Protein AF-A0A9D6M2A0-F1 (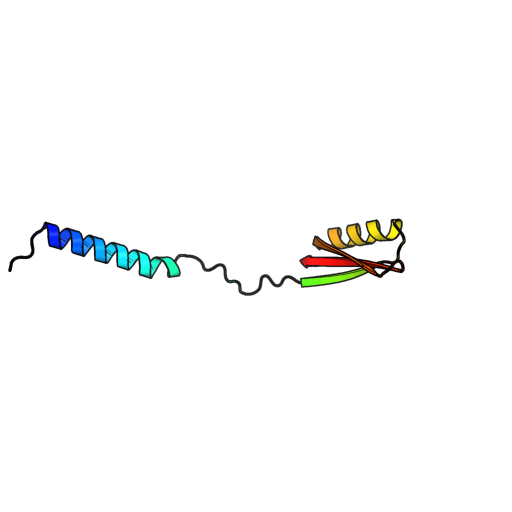afdb_monomer_lite)

Sequence (83 aa):
MQIDKFTKACLLAIVILLTILVVKPVFEARESYAAKTVQYEVVDSTLNPDNANKVLNEQAKNGWELVAVSGDGGYGMHYIFKR

Foldseek 3Di:
DDQDPVNVVVVVVVVVVVVCVVCVVVPPPPPPVPDPPKDKDKDKAFPDPVVVVVVVVVCVVVVWAWDDWDDDPRGIIITMTID

Secondary structure (DSSP, 8-state):
-PPPHHHHHHHHHHHHHHHHHHHHHHHS-----S-----EEEEEEES-HHHHHHHHHHHHHTTPEEEEEEEETTTEEEEEEE-

pLDDT: mean 79.21, std 12.67, range [50.62, 94.44]

Radius of gyration: 28.71 Å; chains: 1; bounding box: 57×17×75 Å

Structure (mmCIF, N/CA/C/O backbone):
data_AF-A0A9D6M2A0-F1
#
_entry.id   AF-A0A9D6M2A0-F1
#
loop_
_at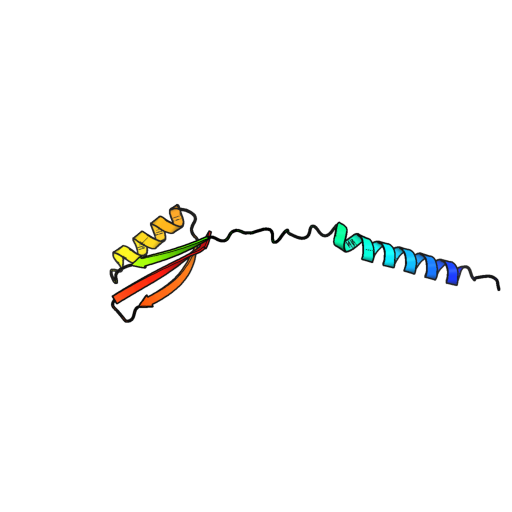om_site.group_PDB
_atom_site.id
_atom_site.type_symbol
_atom_site.label_atom_id
_atom_site.label_alt_id
_atom_site.label_comp_id
_atom_site.label_asym_id
_atom_site.label_entity_id
_atom_site.label_seq_id
_atom_site.pdbx_PDB_ins_code
_atom_site.Cartn_x
_atom_site.Cartn_y
_atom_site.Cartn_z
_atom_site.occupancy
_atom_site.B_iso_or_equiv
_atom_site.auth_seq_id
_atom_site.auth_comp_id
_atom_site.auth_asym_id
_atom_site.auth_atom_id
_atom_site.pdbx_PDB_model_num
ATOM 1 N N . MET A 1 1 ? -29.852 -7.484 53.189 1.00 52.09 1 MET A N 1
ATOM 2 C CA . MET A 1 1 ? -28.752 -6.588 52.778 1.00 52.09 1 MET A CA 1
ATOM 3 C C . MET A 1 1 ? -29.295 -5.689 51.674 1.00 52.09 1 MET A C 1
ATOM 5 O O . MET A 1 1 ? -29.478 -6.161 50.559 1.00 52.09 1 MET A O 1
ATOM 9 N N . GLN A 1 2 ? -29.733 -4.468 52.006 1.00 65.38 2 GLN A N 1
ATOM 10 C CA . GLN A 1 2 ? -30.226 -3.536 50.986 1.00 65.38 2 GLN A CA 1
ATOM 11 C C . GLN A 1 2 ? -29.026 -3.008 50.205 1.00 65.38 2 GLN A C 1
ATOM 13 O O . GLN A 1 2 ? -28.057 -2.552 50.797 1.00 65.38 2 GLN A O 1
ATOM 18 N N . ILE A 1 3 ? -29.076 -3.129 48.883 1.00 68.31 3 ILE A N 1
ATOM 19 C CA . ILE A 1 3 ? -28.036 -2.594 48.008 1.00 68.31 3 ILE A CA 1
ATOM 20 C C . ILE A 1 3 ? -28.218 -1.077 47.970 1.00 68.31 3 ILE A C 1
ATOM 22 O O . ILE A 1 3 ? -29.251 -0.597 47.487 1.00 68.31 3 ILE A O 1
ATOM 26 N N . ASP A 1 4 ? -27.221 -0.348 48.468 1.00 83.88 4 ASP A N 1
ATOM 27 C CA . ASP A 1 4 ? -27.199 1.108 48.450 1.00 83.88 4 ASP A CA 1
ATOM 28 C C . ASP A 1 4 ? -27.366 1.653 47.028 1.00 83.88 4 ASP A C 1
ATOM 30 O O . ASP A 1 4 ? -26.892 1.082 46.039 1.00 83.88 4 ASP A O 1
ATOM 34 N N . LYS A 1 5 ? -28.046 2.799 46.913 1.00 82.12 5 LYS A N 1
ATOM 35 C CA . LYS A 1 5 ? -28.290 3.468 45.622 1.00 82.12 5 LYS A CA 1
ATOM 36 C C . LYS A 1 5 ? -26.980 3.750 44.874 1.00 82.12 5 LYS A C 1
ATOM 38 O O . LYS A 1 5 ? -26.949 3.671 43.649 1.00 82.12 5 LYS A O 1
ATOM 43 N N . PHE A 1 6 ? -25.903 4.002 45.618 1.00 81.62 6 PHE A N 1
ATOM 44 C CA . PHE A 1 6 ? -24.551 4.177 45.095 1.00 81.62 6 PHE A CA 1
ATOM 45 C C . PHE A 1 6 ? -24.013 2.904 44.427 1.00 81.62 6 PHE A C 1
ATOM 47 O O . PHE A 1 6 ? -23.563 2.940 43.284 1.00 81.62 6 PHE A O 1
ATOM 54 N N . THR A 1 7 ? -24.149 1.751 45.084 1.00 86.62 7 THR A N 1
ATOM 55 C CA . THR A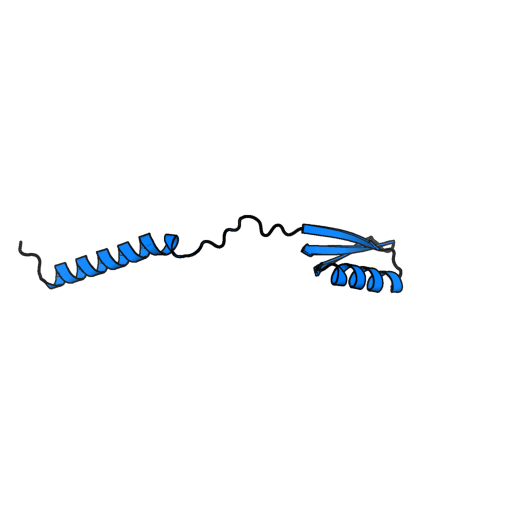 1 7 ? -23.737 0.453 44.533 1.00 86.62 7 THR A CA 1
ATOM 56 C C . THR A 1 7 ? -24.526 0.104 43.272 1.00 86.62 7 THR A C 1
ATOM 58 O O . THR A 1 7 ? -23.949 -0.397 42.308 1.00 86.62 7 THR A O 1
ATOM 61 N N . LYS A 1 8 ? -25.827 0.428 43.228 1.00 87.12 8 LYS A N 1
ATOM 62 C CA . LYS A 1 8 ? -26.639 0.271 42.009 1.00 87.12 8 LYS A CA 1
ATOM 63 C C . LYS A 1 8 ? -26.149 1.162 40.867 1.00 87.12 8 LYS A C 1
ATOM 65 O O . LYS A 1 8 ? -26.076 0.690 39.738 1.00 87.12 8 LYS A O 1
ATOM 70 N N . ALA A 1 9 ? -25.797 2.416 41.152 1.00 89.31 9 ALA A N 1
ATOM 71 C CA . ALA A 1 9 ? -25.275 3.339 40.147 1.00 89.31 9 ALA A CA 1
ATOM 72 C C . ALA A 1 9 ? -23.924 2.866 39.581 1.00 89.31 9 ALA A C 1
ATOM 74 O O . ALA A 1 9 ? -23.742 2.861 38.365 1.00 89.31 9 ALA A O 1
ATOM 75 N N . CYS A 1 10 ? -23.014 2.387 40.437 1.00 88.31 10 CYS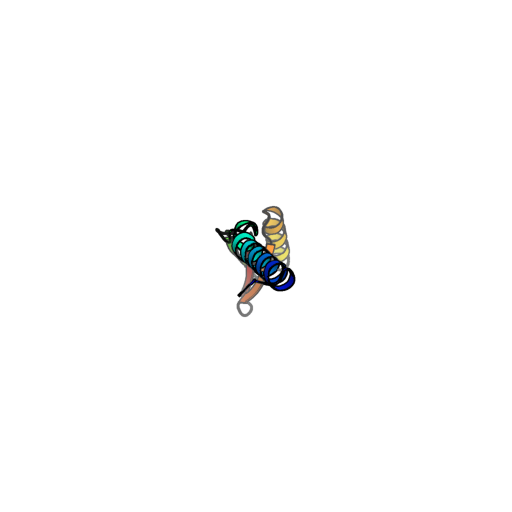 A N 1
ATOM 76 C CA . CYS A 1 10 ? -21.746 1.796 39.999 1.00 88.31 10 CYS A CA 1
ATOM 77 C C . CYS A 1 10 ? -21.951 0.554 39.124 1.00 88.31 10 CYS A C 1
ATOM 79 O O . CYS A 1 10 ? -21.327 0.441 38.072 1.00 88.31 10 CYS A O 1
ATOM 81 N N . LEU A 1 11 ? -22.842 -0.358 39.522 1.00 89.50 11 LEU A N 1
ATOM 82 C CA . LEU A 1 11 ? -23.165 -1.544 38.725 1.00 89.50 11 LEU A CA 1
ATOM 83 C C . LEU A 1 11 ? -23.733 -1.169 37.355 1.00 89.50 11 LEU A C 1
ATOM 85 O O . LEU A 1 11 ? -23.310 -1.729 36.347 1.00 89.50 11 LEU A O 1
ATOM 89 N N . LEU A 1 12 ? -24.641 -0.191 37.308 1.00 92.88 12 LEU A N 1
ATOM 90 C CA . LEU A 1 12 ? -25.213 0.292 36.055 1.00 92.88 12 LEU A CA 1
ATOM 91 C C . LEU A 1 12 ? -24.127 0.861 35.128 1.00 92.88 12 LEU A C 1
ATOM 93 O O . LEU A 1 12 ? -24.091 0.528 33.946 1.00 92.88 12 LEU A O 1
ATOM 97 N N . ALA A 1 13 ? -23.208 1.665 35.669 1.00 91.06 13 ALA A N 1
ATOM 98 C CA . ALA A 1 13 ? -22.098 2.233 34.907 1.00 91.06 13 ALA A CA 1
ATOM 99 C C . ALA A 1 13 ? -21.169 1.147 34.338 1.00 91.06 13 ALA A C 1
ATOM 101 O O . ALA A 1 13 ? -20.798 1.211 33.167 1.00 91.06 13 ALA A O 1
ATOM 102 N N . ILE A 1 14 ? -20.843 0.120 35.130 1.00 93.31 14 ILE A N 1
ATOM 103 C CA . ILE A 1 14 ? -20.018 -1.013 34.683 1.00 93.31 14 ILE A CA 1
ATOM 104 C C . ILE A 1 14 ? -20.711 -1.776 33.549 1.00 93.31 14 ILE A C 1
ATOM 106 O O . ILE A 1 14 ? -20.080 -2.070 32.536 1.00 93.31 14 ILE A O 1
ATOM 110 N N . VAL A 1 15 ? -22.009 -2.060 33.680 1.00 94.44 15 VAL A N 1
ATOM 111 C CA . VAL A 1 15 ? -22.781 -2.757 32.639 1.00 94.44 15 VAL A CA 1
ATOM 112 C C . VAL A 1 15 ? -22.803 -1.954 31.338 1.00 94.44 15 VAL A C 1
ATOM 114 O O . VAL A 1 15 ? -22.593 -2.520 30.265 1.00 94.44 15 VAL A O 1
ATOM 117 N N . ILE A 1 16 ? -22.990 -0.634 31.414 1.00 92.81 16 ILE A N 1
ATOM 118 C CA . ILE A 1 16 ? -22.969 0.245 30.237 1.00 92.81 16 ILE A CA 1
ATOM 119 C C . ILE A 1 16 ? -21.588 0.224 29.568 1.00 92.81 16 ILE A C 1
ATOM 121 O O . ILE A 1 16 ? -21.502 0.021 28.358 1.00 92.81 16 ILE A O 1
ATOM 125 N N . LEU A 1 17 ? -20.507 0.364 30.341 1.00 90.88 17 LEU A N 1
ATOM 126 C CA . LEU A 1 17 ? -19.136 0.328 29.819 1.00 90.88 17 LEU A CA 1
ATOM 127 C C . LEU A 1 17 ? -18.807 -1.008 29.140 1.00 90.88 17 LEU A C 1
ATOM 129 O O . LEU A 1 17 ? -18.236 -1.021 28.050 1.00 90.88 17 LEU A O 1
ATOM 133 N N . LEU A 1 18 ? -19.211 -2.126 29.747 1.00 89.06 18 LEU A N 1
ATOM 134 C CA . LEU A 1 18 ? -19.040 -3.459 29.164 1.00 89.06 18 LEU A CA 1
ATOM 135 C C . LEU A 1 18 ? -19.826 -3.611 27.861 1.00 89.06 18 LEU A C 1
ATOM 137 O O . LEU A 1 18 ? -19.303 -4.147 26.887 1.00 89.06 18 LEU A O 1
ATOM 141 N N . THR A 1 19 ? -21.052 -3.093 27.818 1.00 88.50 19 THR A N 1
ATOM 142 C CA . THR A 1 19 ? -21.883 -3.128 26.608 1.00 88.50 19 THR A CA 1
ATOM 143 C C . THR A 1 19 ? -21.215 -2.352 25.473 1.00 88.50 19 THR A C 1
ATOM 145 O O . THR A 1 19 ? -21.121 -2.857 24.359 1.00 88.50 19 THR A O 1
ATOM 148 N N . ILE A 1 20 ? -20.667 -1.167 25.759 1.00 86.19 20 ILE A N 1
ATOM 149 C CA . ILE A 1 20 ? -19.927 -0.367 24.773 1.00 86.19 20 ILE A CA 1
ATOM 150 C C . ILE A 1 20 ? -18.692 -1.126 24.271 1.00 86.19 20 ILE A C 1
ATOM 152 O O . ILE A 1 20 ? -18.461 -1.162 23.067 1.00 86.19 20 ILE A O 1
ATOM 156 N N . LEU A 1 21 ? -17.924 -1.770 25.156 1.00 83.31 21 LEU A N 1
ATOM 157 C CA . LEU A 1 21 ? -16.736 -2.550 24.780 1.00 83.31 21 LEU A CA 1
ATOM 158 C C . LEU A 1 21 ? -17.061 -3.735 23.862 1.00 83.31 21 LEU A C 1
ATOM 160 O O . LEU A 1 21 ? -16.325 -3.976 22.909 1.00 83.31 21 LEU A O 1
ATOM 164 N N . VAL A 1 22 ? -18.159 -4.451 24.121 1.00 83.00 22 VAL A N 1
ATOM 165 C CA . VAL A 1 22 ? -18.610 -5.582 23.287 1.00 83.00 22 VAL A CA 1
ATOM 166 C C . VAL A 1 22 ? -19.103 -5.110 21.919 1.00 83.00 22 VAL A C 1
ATOM 168 O O . VAL A 1 22 ? -18.914 -5.789 20.914 1.00 83.00 22 VAL A O 1
ATOM 171 N N . VAL A 1 23 ? -19.720 -3.934 21.873 1.00 80.56 23 VAL A N 1
ATOM 172 C CA . VAL A 1 23 ? -20.362 -3.390 20.676 1.00 80.56 23 VAL A CA 1
ATOM 173 C C . VAL A 1 23 ? -19.381 -2.605 19.784 1.00 80.56 23 VAL A C 1
ATOM 175 O O . VAL A 1 23 ? -19.531 -2.586 18.563 1.00 80.56 23 VAL A O 1
ATOM 178 N N . LYS A 1 24 ? -18.318 -2.020 20.352 1.00 71.69 24 LYS A N 1
ATOM 179 C CA . LYS A 1 24 ? -17.258 -1.292 19.628 1.00 71.69 24 LYS A CA 1
ATOM 180 C C . LYS A 1 24 ? -16.638 -2.069 18.449 1.00 71.69 24 LYS A C 1
ATOM 182 O O . LYS A 1 24 ? -16.607 -1.502 17.361 1.00 71.69 24 LYS A O 1
ATOM 187 N N . PRO A 1 25 ? -16.214 -3.345 18.576 1.00 67.56 25 PRO A N 1
ATOM 188 C CA . PRO A 1 25 ? -15.622 -4.089 17.458 1.00 67.56 25 PRO A CA 1
ATOM 189 C C . PRO A 1 25 ? -16.616 -4.450 16.341 1.00 67.56 25 PRO A C 1
ATOM 191 O O . PRO A 1 25 ? -16.186 -4.919 15.292 1.00 67.56 25 PRO A O 1
ATOM 194 N N . VAL A 1 26 ? -17.925 -4.267 16.559 1.00 69.19 26 VAL A N 1
ATOM 195 C CA . VAL A 1 26 ? -18.970 -4.466 15.539 1.00 69.19 26 VAL A CA 1
ATOM 196 C C . VAL A 1 26 ? -19.171 -3.200 14.698 1.00 69.19 26 VAL A C 1
ATOM 198 O O . VAL A 1 26 ? -19.514 -3.294 13.523 1.00 69.19 26 VAL A O 1
ATOM 201 N N . PHE A 1 27 ? -18.948 -2.020 15.286 1.00 62.94 27 PHE A N 1
ATOM 202 C CA . PHE A 1 27 ? -19.113 -0.725 14.615 1.00 62.94 27 PHE A CA 1
ATOM 203 C C . PHE A 1 27 ? -17.816 -0.110 14.107 1.00 62.94 27 PHE A C 1
ATOM 205 O O . PHE A 1 27 ? -17.855 0.761 13.239 1.00 62.94 27 PHE A O 1
ATOM 212 N N . GLU A 1 28 ? -16.666 -0.561 14.604 1.00 59.06 28 GLU A N 1
ATOM 213 C CA . GLU A 1 28 ? -15.431 -0.401 13.858 1.00 59.06 28 GLU A CA 1
ATOM 214 C C . GLU A 1 28 ? -15.607 -1.229 12.591 1.00 59.06 28 GLU A C 1
ATOM 216 O O . GLU A 1 28 ? -15.528 -2.458 12.622 1.00 59.06 28 GLU A O 1
ATOM 221 N N . ALA A 1 29 ? -15.918 -0.547 11.483 1.00 54.66 29 ALA A N 1
ATOM 222 C CA . ALA A 1 29 ? -15.701 -1.081 10.157 1.00 54.66 29 ALA A CA 1
ATOM 223 C C . ALA A 1 29 ? -14.260 -1.580 10.167 1.00 54.66 29 ALA A C 1
ATOM 225 O O . ALA A 1 29 ? -13.320 -0.795 10.057 1.00 54.66 29 ALA A O 1
ATOM 226 N N . ARG A 1 30 ? -14.077 -2.884 10.399 1.00 53.59 30 ARG A N 1
ATOM 227 C CA . ARG A 1 30 ? -12.839 -3.551 10.051 1.00 53.59 30 ARG A CA 1
ATOM 228 C C . ARG A 1 30 ? -12.678 -3.175 8.601 1.00 53.59 30 ARG A C 1
ATOM 230 O O . ARG A 1 30 ? -13.470 -3.643 7.783 1.00 53.59 30 ARG A O 1
ATOM 237 N N . GLU A 1 31 ? -11.730 -2.291 8.300 1.00 51.34 31 GLU A N 1
ATOM 238 C CA . GLU A 1 31 ? -11.255 -2.179 6.938 1.00 51.34 31 GLU A CA 1
ATOM 239 C C . GLU A 1 31 ? -10.950 -3.611 6.556 1.00 51.34 31 GLU A C 1
ATOM 241 O O . GLU A 1 31 ? -10.114 -4.282 7.173 1.00 51.34 31 GLU A O 1
ATOM 246 N N . SER A 1 32 ? -11.782 -4.154 5.674 1.00 50.62 32 SER A N 1
ATOM 247 C CA . SER A 1 32 ? -11.566 -5.494 5.220 1.00 50.62 32 SER A CA 1
ATOM 248 C C . SER A 1 32 ? -10.229 -5.397 4.512 1.00 50.62 32 SER A C 1
ATOM 250 O O . SER A 1 32 ? -10.156 -4.923 3.384 1.00 50.62 32 SER A O 1
ATOM 252 N N . TYR A 1 33 ? -9.179 -5.919 5.138 1.00 53.25 33 TYR A N 1
ATOM 253 C CA . TYR A 1 33 ? -7.954 -6.338 4.464 1.00 53.25 33 TYR A CA 1
ATOM 254 C C . TYR A 1 33 ? -8.246 -7.454 3.434 1.00 53.25 33 TYR A C 1
ATOM 256 O O . TYR A 1 33 ? -7.348 -8.197 3.049 1.00 53.25 33 TYR A O 1
ATOM 264 N N . ALA A 1 34 ? -9.504 -7.611 2.997 1.00 52.53 34 ALA A N 1
ATOM 265 C CA . ALA A 1 34 ? -9.911 -8.322 1.809 1.00 52.53 34 ALA A CA 1
ATOM 266 C C . ALA A 1 34 ? -9.294 -7.592 0.615 1.00 52.53 34 ALA A C 1
ATOM 268 O O . ALA A 1 34 ? -9.902 -6.732 -0.009 1.00 52.53 34 ALA A O 1
ATOM 269 N N . ALA A 1 35 ? -8.028 -7.932 0.390 1.00 57.81 35 ALA A N 1
ATOM 270 C CA . ALA A 1 35 ? -7.264 -7.693 -0.808 1.00 57.81 35 ALA A CA 1
ATOM 271 C C . ALA A 1 35 ? -7.389 -6.260 -1.339 1.00 57.81 35 ALA A C 1
ATOM 273 O O . ALA A 1 35 ? -8.027 -5.997 -2.357 1.00 57.81 35 ALA A O 1
ATOM 274 N N . LYS A 1 36 ? -6.630 -5.338 -0.737 1.00 55.53 36 LYS A N 1
ATOM 275 C CA . LYS A 1 36 ? -5.977 -4.349 -1.593 1.00 55.53 36 LYS A CA 1
ATOM 276 C C . LYS A 1 36 ? -5.032 -5.177 -2.468 1.00 55.53 36 LYS A C 1
ATOM 278 O O . LYS A 1 36 ? -3.949 -5.535 -2.014 1.00 55.53 36 LYS A O 1
ATOM 283 N N . THR A 1 37 ? -5.519 -5.653 -3.616 1.00 64.81 37 THR A N 1
ATOM 284 C CA . THR A 1 37 ? -4.761 -6.505 -4.537 1.00 64.81 37 THR A CA 1
ATOM 285 C C . THR A 1 37 ? -3.692 -5.632 -5.165 1.00 64.81 37 THR A C 1
ATOM 287 O O . THR A 1 37 ? -3.862 -5.157 -6.281 1.00 64.81 37 THR A O 1
ATOM 290 N N . VAL A 1 38 ? -2.634 -5.365 -4.400 1.00 76.50 38 VAL A N 1
ATOM 291 C CA . VAL A 1 38 ? -1.480 -4.622 -4.878 1.00 76.50 38 VAL A CA 1
ATOM 292 C C . VAL A 1 38 ? -0.809 -5.513 -5.906 1.00 76.50 38 VAL A C 1
ATOM 294 O O . VAL A 1 38 ? -0.272 -6.571 -5.572 1.00 76.50 38 VAL A O 1
ATOM 297 N N . GLN A 1 39 ? -0.915 -5.126 -7.166 1.00 85.25 39 GLN A N 1
ATOM 298 C CA . GLN A 1 39 ? -0.223 -5.805 -8.246 1.00 85.25 39 GLN A CA 1
ATOM 299 C C . GLN A 1 39 ? 1.170 -5.211 -8.336 1.00 85.25 39 GLN A C 1
ATOM 301 O O . GLN A 1 39 ? 1.321 -3.998 -8.216 1.00 85.25 39 GLN A O 1
ATOM 306 N N . TYR A 1 40 ? 2.169 -6.062 -8.539 1.00 87.75 40 TYR A N 1
ATOM 307 C CA . TYR A 1 40 ? 3.546 -5.641 -8.747 1.00 87.75 40 TYR A CA 1
ATOM 308 C C . TYR A 1 40 ? 3.966 -5.970 -10.172 1.00 87.75 40 TYR A C 1
ATOM 310 O O . TYR A 1 40 ? 3.651 -7.048 -10.677 1.00 87.75 40 TYR A O 1
ATOM 318 N N . GLU A 1 41 ? 4.691 -5.053 -10.796 1.00 86.94 41 GLU A N 1
ATOM 319 C CA . GLU A 1 41 ? 5.300 -5.252 -12.108 1.00 86.94 41 GLU A CA 1
ATOM 320 C C . GLU A 1 41 ? 6.791 -4.929 -12.017 1.00 86.94 41 GLU A C 1
ATOM 322 O O . GLU A 1 41 ? 7.180 -3.947 -11.384 1.00 86.94 41 GLU A O 1
ATOM 327 N N . VAL A 1 42 ? 7.623 -5.772 -12.629 1.00 88.12 42 VAL A N 1
ATOM 328 C CA . VAL A 1 42 ? 9.067 -5.553 -12.743 1.00 88.12 42 VAL A CA 1
ATOM 329 C C . VAL A 1 42 ? 9.379 -5.304 -14.209 1.00 88.12 42 VAL A C 1
ATOM 331 O O . VAL A 1 42 ? 9.024 -6.117 -15.060 1.00 88.12 42 VAL A O 1
ATOM 334 N N . VAL A 1 43 ? 10.018 -4.173 -14.497 1.00 87.19 43 VAL A N 1
ATOM 335 C CA . VAL A 1 43 ? 10.409 -3.785 -15.852 1.00 87.19 43 VAL A CA 1
ATOM 336 C C . VAL A 1 43 ? 11.921 -3.669 -15.926 1.00 87.19 43 VAL A C 1
ATOM 338 O O . VAL A 1 43 ? 12.525 -2.865 -15.213 1.00 87.19 43 VAL A O 1
ATOM 341 N N . ASP A 1 44 ? 12.512 -4.436 -16.834 1.00 84.88 44 ASP A N 1
ATOM 342 C CA . ASP A 1 44 ? 13.945 -4.421 -17.095 1.00 84.88 44 ASP A CA 1
ATOM 343 C C . ASP A 1 44 ? 14.263 -3.356 -18.148 1.00 84.88 44 ASP A C 1
ATOM 345 O O . ASP A 1 44 ? 13.685 -3.333 -19.236 1.00 84.88 44 ASP A O 1
ATOM 349 N N . SER A 1 45 ? 15.205 -2.470 -17.841 1.00 78.31 45 SER A N 1
ATOM 350 C CA . SER A 1 45 ? 15.742 -1.487 -18.776 1.00 78.31 45 SER A CA 1
ATOM 351 C C . SER A 1 45 ? 17.234 -1.693 -18.947 1.00 78.31 45 SER A C 1
ATOM 353 O O . SER A 1 45 ? 17.984 -1.839 -17.982 1.00 78.31 45 SER A O 1
ATOM 355 N N . THR A 1 46 ? 17.696 -1.597 -20.187 1.00 72.38 46 THR A N 1
ATOM 356 C CA . THR A 1 46 ? 19.120 -1.424 -20.479 1.00 72.38 46 THR A CA 1
ATOM 357 C C . THR A 1 46 ? 19.618 -0.079 -19.937 1.00 72.38 46 THR A C 1
ATOM 359 O O . THR A 1 46 ? 18.827 0.848 -19.731 1.00 72.38 46 THR A O 1
ATOM 362 N N . LEU A 1 47 ? 20.931 0.038 -19.701 1.00 64.62 47 LEU A N 1
ATOM 363 C CA . LEU A 1 47 ? 21.632 1.252 -19.239 1.00 64.62 47 LEU A CA 1
ATOM 364 C C . LEU A 1 47 ? 21.670 2.361 -20.306 1.00 64.62 47 LEU A C 1
ATOM 366 O O . LEU A 1 47 ? 22.724 2.865 -20.681 1.00 64.62 47 LEU A O 1
ATOM 370 N N . ASN A 1 48 ? 20.505 2.744 -20.815 1.00 68.12 48 ASN A N 1
ATOM 371 C CA . ASN A 1 48 ? 20.342 3.940 -21.617 1.00 68.12 48 ASN A CA 1
ATOM 372 C C . ASN A 1 48 ? 19.497 4.948 -20.815 1.00 68.12 48 ASN A C 1
ATOM 374 O O . ASN A 1 48 ? 18.325 4.665 -20.548 1.00 68.12 48 ASN A O 1
ATOM 378 N N . PRO A 1 49 ? 20.052 6.105 -20.412 1.00 65.31 49 PRO A N 1
ATOM 379 C CA . PRO A 1 49 ? 19.321 7.102 -19.628 1.00 65.31 49 PRO A CA 1
ATOM 380 C C . PRO A 1 49 ? 18.060 7.626 -20.336 1.00 65.31 49 PRO A C 1
ATOM 382 O O . PRO A 1 49 ? 17.079 7.950 -19.664 1.00 65.31 49 PRO A O 1
ATOM 385 N N . ASP A 1 50 ? 18.028 7.626 -21.672 1.00 73.56 50 ASP A N 1
ATOM 386 C CA . ASP A 1 50 ? 16.837 8.018 -22.436 1.00 73.56 50 ASP A CA 1
ATOM 387 C C . ASP A 1 50 ? 15.703 6.980 -22.328 1.00 73.56 50 ASP A C 1
ATOM 389 O O . ASP A 1 50 ? 14.521 7.332 -22.361 1.00 73.56 50 ASP A O 1
ATOM 393 N N . ASN A 1 51 ? 16.043 5.702 -22.119 1.00 76.81 51 ASN A N 1
ATOM 394 C CA . ASN A 1 51 ? 15.059 4.637 -21.913 1.00 76.81 51 ASN A CA 1
ATOM 395 C C . ASN A 1 51 ? 14.449 4.678 -20.509 1.00 76.81 51 ASN A C 1
ATOM 397 O O . ASN A 1 51 ? 13.255 4.426 -20.365 1.00 76.81 51 ASN A O 1
ATOM 401 N N . ALA A 1 52 ? 15.228 5.046 -19.488 1.00 79.25 52 ALA A N 1
ATOM 402 C CA . ALA A 1 52 ? 14.750 5.122 -18.107 1.00 79.25 52 ALA A CA 1
ATOM 403 C C . ALA A 1 52 ? 13.557 6.082 -17.964 1.00 79.25 52 ALA A C 1
ATOM 405 O O . ALA A 1 52 ? 12.506 5.717 -17.438 1.00 79.25 52 ALA A O 1
ATOM 406 N N . ASN A 1 53 ? 13.690 7.299 -18.502 1.00 84.44 53 ASN A N 1
ATOM 407 C CA . ASN A 1 53 ? 12.625 8.302 -18.452 1.00 84.44 53 ASN A CA 1
ATOM 408 C C . ASN A 1 53 ? 11.387 7.869 -19.243 1.00 84.44 53 ASN A C 1
ATOM 410 O O . ASN A 1 53 ? 10.260 8.149 -18.837 1.00 84.44 53 ASN A O 1
ATOM 414 N N . LYS A 1 54 ? 11.582 7.163 -20.361 1.00 87.50 54 LYS A N 1
ATOM 415 C CA . LYS A 1 54 ? 10.483 6.625 -21.161 1.00 87.50 54 LYS A CA 1
ATOM 416 C C . LYS A 1 54 ? 9.687 5.571 -20.386 1.00 87.50 54 LYS A C 1
ATOM 418 O O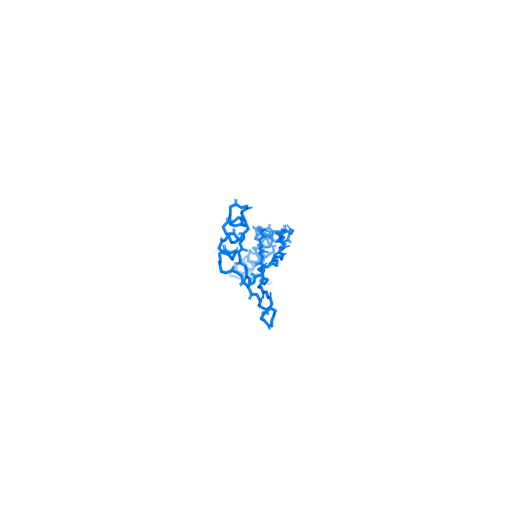 . LYS A 1 54 ? 8.469 5.695 -20.308 1.00 87.50 54 LYS A O 1
ATOM 423 N N . VAL A 1 55 ? 10.363 4.603 -19.761 1.00 87.75 55 VAL A N 1
ATOM 424 C CA . VAL A 1 55 ? 9.728 3.546 -18.951 1.00 87.75 55 VAL A CA 1
ATOM 425 C C . VAL A 1 55 ? 8.945 4.144 -17.781 1.00 87.75 55 VAL A C 1
ATOM 427 O O . VAL A 1 55 ? 7.790 3.786 -17.564 1.00 87.75 55 VAL A O 1
ATOM 430 N N . LEU A 1 56 ? 9.538 5.101 -17.061 1.00 87.56 56 LEU A N 1
ATOM 431 C CA . LEU A 1 56 ? 8.874 5.771 -15.941 1.00 87.56 56 LEU A CA 1
ATOM 432 C C . LEU A 1 56 ? 7.626 6.543 -16.388 1.00 87.56 56 LEU A C 1
ATOM 434 O O . LEU A 1 56 ? 6.581 6.438 -15.749 1.00 87.56 56 LEU A O 1
ATOM 438 N N . ASN A 1 57 ? 7.711 7.279 -17.499 1.00 90.69 57 ASN A N 1
ATOM 439 C CA . ASN A 1 57 ? 6.583 8.049 -18.025 1.00 90.69 57 ASN A CA 1
ATOM 440 C C . ASN A 1 57 ? 5.452 7.153 -18.550 1.00 90.69 57 ASN A C 1
ATOM 442 O O . ASN A 1 57 ? 4.279 7.452 -18.324 1.00 90.69 57 ASN A 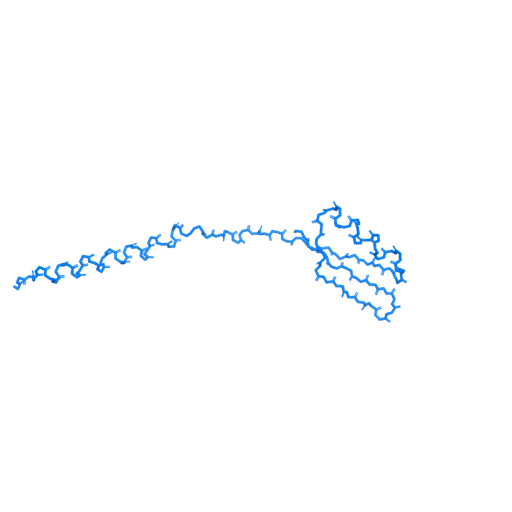O 1
ATOM 446 N N . GLU A 1 58 ? 5.780 6.059 -19.242 1.00 91.25 58 GLU A N 1
ATOM 447 C CA . GLU A 1 58 ? 4.789 5.096 -19.734 1.00 91.25 58 GLU A CA 1
ATOM 448 C C . GLU A 1 58 ? 4.061 4.409 -18.574 1.00 91.25 58 GLU A C 1
ATOM 450 O O . GLU A 1 58 ? 2.831 4.330 -18.583 1.00 91.25 58 GLU A O 1
ATOM 455 N N . GLN A 1 59 ? 4.792 3.992 -17.538 1.00 89.75 59 GLN A N 1
ATOM 456 C CA . GLN A 1 59 ? 4.190 3.331 -16.384 1.00 89.75 59 GLN A CA 1
ATOM 457 C C . GLN A 1 59 ? 3.374 4.292 -15.511 1.00 89.75 59 GLN A C 1
ATOM 459 O O . GLN A 1 59 ? 2.246 3.966 -15.135 1.00 89.75 59 GLN A O 1
ATOM 464 N N . ALA A 1 60 ? 3.848 5.524 -15.305 1.00 88.00 60 ALA A N 1
ATOM 465 C CA . ALA A 1 60 ? 3.068 6.562 -14.631 1.00 88.00 60 ALA A CA 1
ATOM 466 C C . ALA A 1 60 ? 1.753 6.873 -15.373 1.00 88.00 60 ALA A C 1
ATOM 468 O O . ALA A 1 60 ? 0.705 7.022 -14.745 1.00 88.00 60 ALA A O 1
ATOM 469 N N . LYS A 1 61 ? 1.771 6.906 -16.715 1.00 91.75 61 LYS A N 1
ATOM 470 C CA . LYS A 1 61 ? 0.560 7.093 -17.537 1.00 91.75 61 LYS A CA 1
ATOM 471 C C . LYS A 1 61 ? -0.440 5.942 -17.384 1.00 91.75 61 LYS A C 1
ATOM 473 O O . LYS A 1 61 ? -1.645 6.168 -17.468 1.00 91.75 61 LYS A O 1
ATOM 478 N N . ASN A 1 62 ? 0.052 4.731 -17.142 1.00 88.62 62 ASN A N 1
ATOM 479 C CA . ASN A 1 62 ? -0.755 3.533 -16.917 1.00 88.62 62 ASN A CA 1
ATOM 480 C C . ASN A 1 62 ? -1.240 3.388 -15.458 1.00 88.62 62 ASN A C 1
ATOM 482 O O . ASN A 1 62 ? -1.893 2.396 -15.132 1.00 88.62 62 ASN A O 1
ATOM 486 N N . GLY A 1 63 ? -0.952 4.369 -14.594 1.00 89.00 63 GLY A N 1
ATOM 487 C CA . GLY A 1 63 ? -1.385 4.385 -13.195 1.00 89.00 63 GLY A CA 1
ATOM 488 C C . GLY A 1 63 ? -0.520 3.541 -12.260 1.00 89.00 63 GLY A C 1
ATOM 489 O O . GLY A 1 63 ? -0.960 3.215 -11.162 1.00 89.00 63 GLY A O 1
ATOM 490 N N . TRP A 1 64 ? 0.687 3.174 -12.685 1.00 92.50 64 TRP A N 1
ATOM 491 C CA . TRP A 1 64 ? 1.641 2.443 -11.864 1.00 92.50 64 TRP A CA 1
ATOM 492 C C . TRP A 1 64 ? 2.532 3.396 -11.063 1.00 92.50 64 TRP A C 1
ATOM 494 O O . TRP A 1 64 ? 3.047 4.385 -11.586 1.00 92.50 64 TRP A O 1
ATOM 504 N N . GLU A 1 65 ? 2.758 3.074 -9.793 1.00 90.56 65 GLU A N 1
ATOM 505 C CA . GLU A 1 65 ? 3.636 3.826 -8.896 1.00 90.56 65 GLU A CA 1
ATOM 506 C C . GLU A 1 65 ? 4.993 3.138 -8.765 1.00 90.56 65 GLU A C 1
ATOM 508 O O . GLU A 1 65 ? 5.057 1.951 -8.444 1.00 90.56 65 GLU A O 1
ATOM 513 N N . LEU A 1 66 ? 6.089 3.877 -8.956 1.00 89.69 66 LEU A N 1
ATOM 514 C CA . LEU A 1 66 ? 7.436 3.346 -8.747 1.00 89.69 66 LEU A CA 1
ATOM 515 C C . LEU A 1 66 ? 7.691 3.091 -7.253 1.00 89.69 66 LEU A C 1
ATOM 517 O O . LEU A 1 66 ? 7.505 3.975 -6.418 1.00 89.69 66 LEU A O 1
ATOM 521 N N . VAL A 1 67 ? 8.160 1.888 -6.926 1.00 91.44 67 VAL A N 1
ATOM 522 C CA . VAL A 1 67 ? 8.429 1.434 -5.552 1.00 91.44 67 VAL A CA 1
ATOM 523 C C . VAL A 1 67 ? 9.917 1.274 -5.296 1.00 91.44 67 VAL A C 1
ATOM 525 O O . VAL A 1 67 ? 10.403 1.649 -4.231 1.00 91.44 67 VAL A O 1
ATOM 528 N N . ALA A 1 68 ? 10.641 0.699 -6.252 1.00 88.75 68 ALA A N 1
ATOM 529 C CA . ALA A 1 68 ? 12.063 0.445 -6.106 1.00 88.75 68 ALA A CA 1
ATOM 530 C C . ALA A 1 68 ? 12.762 0.424 -7.461 1.00 88.75 68 ALA A C 1
ATOM 532 O O . ALA A 1 68 ? 12.157 0.132 -8.492 1.00 88.75 68 ALA A O 1
ATOM 533 N N . VAL A 1 69 ? 14.058 0.715 -7.427 1.00 87.06 69 VAL A N 1
ATOM 534 C CA . VAL A 1 69 ? 14.957 0.595 -8.570 1.00 87.06 69 VAL A CA 1
ATOM 535 C C . VAL A 1 69 ? 16.159 -0.223 -8.120 1.00 87.06 69 VAL A C 1
ATOM 537 O O . VAL A 1 69 ? 16.787 0.124 -7.120 1.00 87.06 69 VAL A O 1
ATOM 540 N N . SER A 1 70 ? 16.479 -1.300 -8.830 1.00 84.69 70 SER A N 1
ATOM 541 C CA . SER A 1 70 ? 17.658 -2.129 -8.557 1.00 84.69 70 SER A CA 1
ATOM 542 C C . SER A 1 70 ? 18.514 -2.269 -9.806 1.00 84.69 70 SER A C 1
ATOM 544 O O . SER A 1 70 ? 17.992 -2.574 -10.870 1.00 84.69 70 SER A O 1
ATOM 546 N N . GLY A 1 71 ? 19.823 -2.054 -9.690 1.00 80.06 71 GLY A N 1
ATOM 547 C CA . GLY A 1 71 ? 20.759 -2.237 -10.801 1.00 80.06 71 GLY A CA 1
ATOM 548 C C . GLY A 1 71 ? 21.366 -3.637 -10.808 1.00 80.06 71 GLY A C 1
ATOM 549 O O . GLY A 1 71 ? 21.763 -4.131 -9.754 1.00 80.06 71 GLY A O 1
ATOM 550 N N . ASP A 1 72 ? 21.488 -4.244 -11.987 1.00 72.44 72 ASP A N 1
ATOM 551 C CA . ASP A 1 72 ? 22.185 -5.521 -12.172 1.00 72.44 72 ASP A CA 1
ATOM 552 C C . ASP A 1 72 ? 23.623 -5.287 -12.640 1.00 72.44 72 ASP A C 1
ATOM 554 O O . ASP A 1 72 ? 23.912 -5.252 -13.836 1.00 72.44 72 ASP A O 1
ATOM 558 N N . GLY A 1 73 ? 24.524 -5.021 -11.689 1.00 66.19 73 GLY A N 1
ATOM 559 C CA . GLY A 1 73 ? 25.976 -5.133 -11.887 1.00 66.19 73 GLY A CA 1
ATOM 560 C C . GLY A 1 73 ? 26.608 -4.331 -13.038 1.00 66.19 73 GLY A C 1
ATOM 561 O O . GLY A 1 73 ? 27.742 -4.623 -13.407 1.00 66.19 73 GLY A O 1
ATOM 562 N N . GLY A 1 74 ? 25.916 -3.338 -13.607 1.00 64.12 74 GLY A N 1
ATOM 563 C CA . GLY A 1 74 ? 26.382 -2.573 -14.770 1.00 64.12 74 GLY A CA 1
ATOM 564 C C . GLY A 1 74 ? 25.832 -3.024 -16.131 1.00 64.12 74 GLY A C 1
ATOM 565 O O . GLY A 1 74 ? 26.325 -2.541 -17.147 1.00 64.12 74 GLY A O 1
ATOM 566 N N . TYR A 1 75 ? 24.804 -3.882 -16.172 1.00 63.44 75 TYR A N 1
ATOM 567 C CA . TYR A 1 75 ? 24.145 -4.337 -17.410 1.00 63.44 75 TYR A CA 1
ATOM 568 C C . TYR A 1 75 ? 22.703 -3.832 -17.587 1.00 63.44 75 TYR A C 1
ATOM 570 O O . TYR A 1 75 ? 22.218 -3.738 -18.717 1.00 63.44 75 TYR A O 1
ATOM 578 N N . GLY A 1 76 ? 22.034 -3.416 -16.510 1.00 73.44 76 GLY A N 1
ATOM 579 C CA . GLY A 1 76 ? 20.670 -2.896 -16.587 1.00 73.44 76 GLY A CA 1
ATOM 580 C C . GLY A 1 76 ? 20.131 -2.370 -15.262 1.00 73.44 76 GLY A C 1
ATOM 581 O O . GLY A 1 76 ? 20.777 -2.475 -14.219 1.00 73.44 76 GLY A O 1
ATOM 582 N N . MET A 1 77 ? 18.941 -1.778 -15.331 1.00 83.00 77 MET A N 1
ATOM 583 C CA . MET A 1 77 ? 18.152 -1.289 -14.204 1.00 83.00 77 MET A CA 1
ATOM 584 C C . MET A 1 77 ? 16.792 -1.984 -14.223 1.00 83.00 77 MET A C 1
ATOM 586 O O . MET A 1 77 ? 16.121 -1.997 -15.251 1.00 83.00 77 MET A O 1
ATOM 590 N N . HIS A 1 78 ? 16.374 -2.519 -13.086 1.00 85.50 78 HIS A N 1
ATOM 591 C CA . HIS A 1 78 ? 15.046 -3.072 -12.863 1.00 85.50 78 HIS A CA 1
ATOM 592 C C . HIS A 1 78 ? 14.206 -2.047 -12.108 1.00 85.50 78 HIS A C 1
ATOM 594 O O . HIS A 1 78 ? 14.611 -1.565 -11.047 1.00 85.50 78 HIS A O 1
ATOM 600 N N . TYR A 1 79 ? 13.034 -1.731 -12.639 1.00 88.38 79 TYR A N 1
ATOM 601 C CA . TYR A 1 79 ? 12.056 -0.857 -12.005 1.00 88.38 79 TYR A CA 1
ATOM 602 C C . TYR A 1 79 ? 10.912 -1.703 -11.470 1.00 88.38 79 TYR A C 1
ATOM 604 O O . TYR A 1 79 ? 10.288 -2.450 -12.219 1.00 88.38 79 TYR A O 1
ATOM 612 N N . ILE A 1 80 ? 10.637 -1.584 -10.176 1.00 89.56 80 ILE A N 1
ATOM 613 C CA . ILE A 1 80 ? 9.531 -2.275 -9.519 1.00 89.56 80 ILE A CA 1
ATOM 614 C C . ILE A 1 80 ? 8.406 -1.271 -9.325 1.00 89.56 80 ILE A C 1
ATOM 616 O O . ILE A 1 80 ? 8.590 -0.260 -8.644 1.00 89.56 80 ILE A O 1
ATOM 620 N N . PHE A 1 81 ? 7.242 -1.571 -9.886 1.00 91.88 81 PHE A N 1
ATOM 621 C CA . PHE A 1 81 ? 6.040 -0.760 -9.782 1.00 91.88 81 PHE A CA 1
ATOM 622 C C . PHE A 1 81 ? 4.949 -1.460 -8.974 1.00 91.88 81 PHE A C 1
ATOM 624 O O . PHE A 1 81 ? 4.947 -2.686 -8.859 1.00 91.88 81 PHE A O 1
ATOM 631 N N . LYS A 1 82 ? 4.003 -0.681 -8.441 1.00 90.69 82 LYS A N 1
ATOM 632 C CA . LYS A 1 82 ? 2.782 -1.178 -7.797 1.00 90.69 82 LYS A CA 1
ATOM 633 C C . LYS A 1 82 ? 1.524 -0.461 -8.298 1.00 90.69 82 LYS A C 1
ATOM 635 O O . LYS A 1 82 ? 1.609 0.708 -8.673 1.00 90.69 82 LYS A O 1
ATOM 640 N N . ARG A 1 83 ? 0.373 -1.131 -8.240 1.00 85.31 83 ARG A N 1
ATOM 641 C CA . ARG A 1 83 ? -0.970 -0.541 -8.396 1.00 85.31 83 ARG A CA 1
ATOM 642 C C . ARG A 1 83 ? -1.983 -1.229 -7.492 1.00 85.31 83 ARG A C 1
ATOM 644 O O . ARG A 1 83 ? -1.830 -2.457 -7.306 1.00 85.31 83 ARG A O 1
#